Protein AF-A0AAT9S4L7-F1 (afdb_monomer_lite)

pLDDT: mean 83.59, std 16.33, range [38.62, 98.31]

Foldseek 3Di:
DPDPDDDDAFDKDWDKWDWAKWFFQAAQDPQWTKTQAPPDDFDPPDPPDGDPRIDIQGHPPDPDGDPVNVPGQKAKVVGRVVDGHGDMITIMGHTDMDGHHDDDDDDPPPPPPPPPPD

Sequence (118 aa):
MVDAVEFRVGDVLSVACPYTATRVERGLTWDHLAVRWPWWEIDTGSESAHWNGIVALGVGSGGHVSPDVERELFRTDPPPEQLKEGDVCRVGVPPTVVHVTAVDHHDPPRALELDRLR

Structure (mmCIF, N/CA/C/O backbone):
data_AF-A0AAT9S4L7-F1
#
_entry.id   AF-A0AAT9S4L7-F1
#
loop_
_atom_site.group_PDB
_atom_site.id
_atom_site.type_symbol
_atom_site.label_atom_id
_atom_site.label_alt_id
_atom_site.label_comp_id
_atom_site.label_asym_id
_atom_site.label_entity_id
_atom_site.label_seq_id
_atom_site.pdbx_PDB_ins_code
_atom_site.Cartn_x
_atom_site.Cartn_y
_atom_site.Cartn_z
_atom_site.occupancy
_atom_site.B_iso_or_equiv
_atom_site.auth_seq_id
_atom_site.auth_comp_id
_atom_site.auth_asym_id
_atom_site.auth_atom_id
_atom_site.pdbx_PDB_model_num
ATOM 1 N N . MET A 1 1 ? 13.779 -24.818 -3.767 1.00 38.62 1 MET A N 1
ATOM 2 C CA . MET A 1 1 ? 14.843 -23.930 -4.264 1.00 38.62 1 MET A CA 1
ATOM 3 C C . MET A 1 1 ? 14.142 -23.016 -5.244 1.00 38.62 1 MET A C 1
ATOM 5 O O . MET A 1 1 ? 13.706 -23.503 -6.275 1.00 38.62 1 MET A O 1
ATOM 9 N N . VAL A 1 2 ? 13.821 -21.789 -4.837 1.00 47.12 2 VAL A N 1
ATOM 10 C CA . VAL A 1 2 ? 13.364 -20.792 -5.809 1.00 47.12 2 VAL A CA 1
ATOM 11 C C . VAL A 1 2 ? 14.629 -20.342 -6.520 1.00 47.12 2 VAL A C 1
ATOM 13 O O . VAL A 1 2 ? 15.561 -19.897 -5.852 1.00 47.12 2 VAL A O 1
ATOM 16 N N . ASP A 1 3 ? 14.720 -20.575 -7.827 1.00 51.69 3 ASP A N 1
ATOM 17 C CA . ASP A 1 3 ? 15.757 -19.931 -8.626 1.00 51.69 3 ASP A CA 1
ATOM 18 C C . ASP A 1 3 ? 15.677 -18.429 -8.354 1.00 51.69 3 ASP A C 1
ATOM 20 O O . ASP A 1 3 ? 14.580 -17.860 -8.293 1.00 51.69 3 ASP A O 1
ATOM 24 N N . ALA A 1 4 ? 16.827 -17.800 -8.112 1.00 66.94 4 ALA A N 1
ATOM 25 C CA . ALA A 1 4 ? 16.875 -16.357 -7.970 1.00 66.94 4 ALA A CA 1
ATOM 26 C C . ALA A 1 4 ? 16.422 -15.764 -9.308 1.00 66.94 4 ALA A C 1
ATOM 28 O O . ALA A 1 4 ? 17.114 -15.881 -10.317 1.00 66.94 4 ALA A O 1
ATOM 29 N N . VAL A 1 5 ? 15.217 -15.199 -9.329 1.00 73.06 5 VAL A N 1
ATOM 30 C CA . VAL A 1 5 ? 14.711 -14.486 -10.496 1.00 73.06 5 VAL A CA 1
ATOM 31 C C . VAL A 1 5 ? 15.581 -13.244 -10.659 1.00 73.06 5 VAL A C 1
ATOM 33 O O . VAL A 1 5 ? 15.527 -12.335 -9.834 1.00 73.06 5 VAL A O 1
ATOM 36 N N . GLU A 1 6 ? 16.415 -13.227 -11.696 1.00 88.56 6 GLU A N 1
ATOM 37 C CA . GLU A 1 6 ? 17.147 -12.029 -12.099 1.00 88.56 6 GLU A CA 1
ATOM 38 C C . GLU A 1 6 ? 16.208 -11.100 -12.871 1.00 88.56 6 GLU A C 1
ATOM 40 O O . GLU A 1 6 ? 15.644 -11.489 -13.895 1.00 88.56 6 GLU A O 1
ATOM 45 N N . PHE A 1 7 ? 16.061 -9.866 -12.392 1.00 90.75 7 PHE A N 1
ATOM 46 C CA . PHE A 1 7 ? 15.306 -8.819 -13.078 1.00 90.75 7 PHE A CA 1
ATOM 47 C C . PHE A 1 7 ? 16.211 -8.028 -14.021 1.00 90.75 7 PHE A C 1
ATOM 49 O O . PHE A 1 7 ? 17.392 -7.809 -13.739 1.00 90.75 7 PHE A O 1
ATOM 56 N N . ARG A 1 8 ? 15.654 -7.551 -15.134 1.00 94.38 8 ARG A N 1
ATOM 57 C CA . ARG A 1 8 ? 16.349 -6.725 -16.125 1.00 94.38 8 ARG A CA 1
ATOM 58 C C . ARG A 1 8 ? 15.552 -5.467 -16.433 1.00 94.38 8 ARG A C 1
ATOM 60 O O . ARG A 1 8 ? 14.325 -5.458 -16.405 1.00 94.38 8 ARG A O 1
ATOM 67 N N . VAL A 1 9 ? 16.260 -4.388 -16.768 1.00 96.44 9 VAL A N 1
ATOM 68 C CA . VAL A 1 9 ? 15.624 -3.149 -17.238 1.00 96.44 9 VAL A CA 1
ATOM 69 C C . VAL A 1 9 ? 14.792 -3.445 -18.486 1.00 96.44 9 VAL A C 1
ATOM 71 O O . VAL A 1 9 ? 15.282 -4.062 -19.431 1.00 96.44 9 VAL A O 1
ATOM 74 N N . GLY A 1 10 ? 13.543 -2.983 -18.482 1.00 95.38 10 GLY A N 1
ATOM 75 C CA . GLY A 1 10 ? 12.559 -3.248 -19.529 1.00 95.38 10 GLY A CA 1
ATOM 76 C C . GLY A 1 10 ? 11.636 -4.437 -19.252 1.00 95.38 10 GLY A C 1
ATOM 77 O O . GLY A 1 10 ? 10.644 -4.581 -19.966 1.00 95.38 10 GLY A O 1
ATOM 78 N N . ASP A 1 11 ? 11.902 -5.246 -18.219 1.00 96.31 11 ASP A N 1
ATOM 79 C CA . ASP A 1 11 ? 10.986 -6.315 -17.818 1.00 96.31 11 ASP A CA 1
ATOM 80 C C . ASP A 1 11 ? 9.628 -5.746 -17.393 1.00 96.31 11 ASP A C 1
ATOM 82 O O . ASP A 1 11 ? 9.534 -4.691 -16.756 1.00 96.31 11 ASP A O 1
ATOM 86 N N . VAL A 1 12 ? 8.570 -6.489 -17.721 1.00 96.06 12 VAL A N 1
ATOM 87 C CA . VAL A 1 12 ? 7.194 -6.201 -17.311 1.00 96.06 12 VAL A CA 1
ATOM 88 C C . VAL A 1 12 ? 6.797 -7.200 -16.236 1.00 96.06 12 VAL A C 1
ATOM 90 O O . VAL A 1 12 ? 6.799 -8.408 -16.474 1.00 96.06 12 VAL A O 1
ATOM 93 N N . LEU A 1 13 ? 6.436 -6.699 -15.057 1.00 94.19 13 LEU A N 1
ATOM 94 C CA . LEU A 1 13 ? 6.082 -7.519 -13.901 1.00 94.19 13 LEU A CA 1
ATOM 95 C C . LEU A 1 13 ? 4.625 -7.292 -13.503 1.00 94.19 13 LEU A C 1
ATOM 97 O O . LEU A 1 13 ? 4.078 -6.202 -13.675 1.00 94.19 13 LEU A O 1
ATOM 101 N N . SER A 1 14 ? 4.014 -8.319 -12.915 1.00 94.19 14 SER A N 1
ATOM 102 C CA . SER A 1 14 ? 2.765 -8.181 -12.169 1.00 94.19 14 SER A CA 1
ATOM 103 C C . SER A 1 14 ? 3.074 -8.251 -10.680 1.00 94.19 14 SER A C 1
ATOM 105 O O . SER A 1 14 ? 3.643 -9.236 -10.210 1.00 94.19 14 SER A O 1
ATOM 107 N N . VAL A 1 15 ? 2.712 -7.201 -9.947 1.00 94.00 15 VAL A N 1
ATOM 108 C CA . VAL A 1 15 ? 2.888 -7.110 -8.496 1.00 94.00 15 VAL A CA 1
ATOM 109 C C . VAL A 1 15 ? 1.531 -7.031 -7.810 1.00 94.00 15 VAL A C 1
ATOM 111 O O . VAL A 1 15 ? 0.595 -6.411 -8.316 1.00 94.00 15 VAL A O 1
ATOM 114 N N . ALA A 1 16 ? 1.421 -7.682 -6.658 1.00 94.88 16 ALA A N 1
ATOM 115 C CA . ALA A 1 16 ? 0.243 -7.629 -5.808 1.00 94.88 16 ALA A CA 1
ATOM 116 C C . ALA A 1 16 ? 0.632 -7.926 -4.357 1.00 94.88 16 ALA A C 1
ATOM 118 O O . ALA A 1 16 ? 1.570 -8.677 -4.090 1.00 94.88 16 ALA A O 1
ATOM 119 N N . CYS A 1 17 ? -0.130 -7.372 -3.423 1.00 95.19 17 CYS A N 1
ATOM 120 C CA . CYS A 1 17 ? -0.029 -7.651 -2.000 1.00 95.19 17 CYS A CA 1
ATOM 121 C C . CYS A 1 17 ? -1.448 -7.739 -1.420 1.00 95.19 17 CYS A C 1
ATOM 123 O O . CYS A 1 17 ? -2.241 -6.819 -1.647 1.00 95.19 17 CYS A O 1
ATOM 125 N N . PRO A 1 18 ? -1.796 -8.818 -0.694 1.00 95.88 18 PRO A N 1
ATOM 126 C CA . PRO A 1 18 ? -3.110 -8.952 -0.084 1.00 95.88 18 PRO A CA 1
ATOM 127 C C . PRO A 1 18 ? -3.464 -7.772 0.822 1.00 95.88 18 PRO A C 1
ATOM 129 O O . PRO A 1 18 ? -2.647 -7.296 1.613 1.00 95.88 18 PRO A O 1
ATOM 132 N N . TYR A 1 19 ? -4.724 -7.352 0.745 1.00 96.69 19 TYR A N 1
ATOM 133 C CA . TYR A 1 19 ? -5.271 -6.317 1.612 1.00 96.69 19 TYR A CA 1
ATOM 134 C C . TYR A 1 19 ? -5.260 -6.776 3.071 1.00 96.69 19 TYR A C 1
ATOM 136 O O . TYR A 1 19 ? -6.009 -7.672 3.464 1.00 96.69 19 TYR A O 1
ATOM 144 N N . THR A 1 20 ? -4.412 -6.136 3.866 1.00 97.94 20 THR A N 1
ATOM 145 C CA . THR A 1 20 ? -4.168 -6.462 5.270 1.00 97.94 20 THR A CA 1
ATOM 146 C C . THR A 1 20 ? -4.788 -5.391 6.156 1.00 97.94 20 THR A C 1
ATOM 148 O O . THR A 1 20 ? -4.637 -4.198 5.894 1.00 97.94 20 THR A O 1
ATOM 151 N N . ALA A 1 21 ? -5.533 -5.814 7.179 1.00 97.94 21 ALA A N 1
ATOM 152 C CA . ALA A 1 21 ? -6.237 -4.904 8.075 1.00 97.94 21 ALA A CA 1
ATOM 153 C C . ALA A 1 21 ? -5.261 -4.042 8.887 1.00 97.94 21 ALA A C 1
ATOM 155 O O . ALA A 1 21 ? -4.248 -4.535 9.381 1.00 97.94 21 ALA A O 1
ATOM 156 N N . THR A 1 22 ? -5.592 -2.765 9.046 1.00 97.88 22 THR A N 1
ATOM 157 C CA . THR A 1 22 ? -4.842 -1.813 9.862 1.00 97.88 22 THR A CA 1
ATOM 158 C C . THR A 1 22 ? -5.739 -0.669 10.351 1.00 97.88 22 THR A C 1
ATOM 160 O O . THR A 1 22 ? -6.943 -0.653 10.092 1.00 97.88 22 THR A O 1
ATOM 163 N N . ARG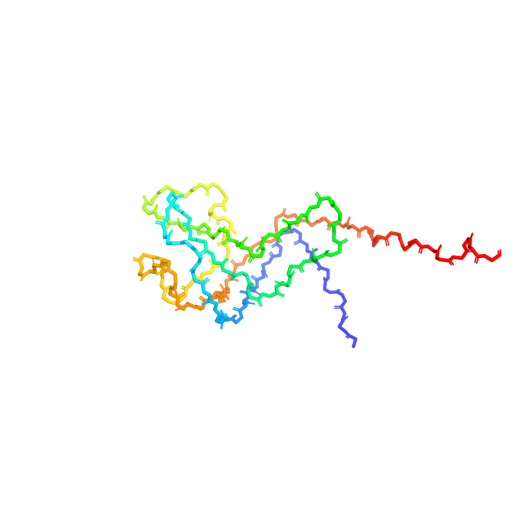 A 1 23 ? -5.160 0.281 11.088 1.00 98.00 23 ARG A N 1
ATOM 164 C CA . ARG A 1 23 ? -5.823 1.479 11.600 1.00 98.00 23 ARG A CA 1
ATOM 165 C C . ARG A 1 23 ? -5.276 2.740 10.936 1.00 98.00 23 ARG A C 1
ATOM 167 O O . ARG A 1 23 ? -4.073 2.864 10.703 1.00 98.00 23 ARG A O 1
ATOM 174 N N . VAL A 1 24 ? -6.172 3.685 10.679 1.00 97.94 24 VAL A N 1
ATOM 175 C CA . VAL A 1 24 ? -5.833 5.045 10.264 1.00 97.94 24 VAL A CA 1
ATOM 176 C C . VAL A 1 24 ? -5.355 5.830 11.484 1.00 97.94 24 VAL A C 1
ATOM 178 O O . VAL A 1 24 ? -6.104 6.031 12.437 1.00 97.94 24 VAL A O 1
ATOM 181 N N . GLU A 1 25 ? -4.110 6.289 11.443 1.00 97.50 25 GLU A N 1
ATOM 182 C CA . GLU A 1 25 ? -3.493 7.116 12.490 1.00 97.50 25 GLU A CA 1
ATOM 183 C C . GLU A 1 25 ? -3.723 8.610 12.235 1.00 97.50 25 GLU A C 1
ATOM 185 O O . GLU A 1 25 ? -3.717 9.415 13.159 1.00 97.50 25 GLU A O 1
ATOM 190 N N . ARG A 1 26 ? -3.937 8.999 10.972 1.00 96.50 26 ARG A N 1
ATOM 191 C CA . ARG A 1 26 ? -4.374 10.346 10.594 1.00 96.50 26 ARG A CA 1
ATOM 192 C C . ARG A 1 26 ? -5.157 10.281 9.293 1.00 96.50 26 ARG A C 1
ATOM 194 O O . ARG A 1 26 ? -4.686 9.688 8.323 1.00 96.50 26 ARG A O 1
ATOM 201 N N . GLY A 1 27 ? -6.328 10.915 9.277 1.00 92.88 27 GLY A N 1
ATOM 202 C CA . GLY A 1 27 ? -7.143 11.054 8.069 1.00 92.88 27 GLY A CA 1
ATOM 203 C C . GLY A 1 27 ? -6.438 11.845 6.961 1.00 92.88 27 GLY A C 1
ATOM 204 O O . GLY A 1 27 ? -5.401 12.476 7.189 1.00 92.88 27 GLY A O 1
ATOM 205 N N . LEU A 1 28 ? -7.024 11.822 5.763 1.00 91.38 28 LEU A N 1
ATOM 206 C CA . LEU A 1 28 ? -6.456 12.449 4.571 1.00 91.38 28 LEU A CA 1
ATOM 207 C C . LEU A 1 28 ? -6.135 13.935 4.805 1.00 91.38 28 LEU A C 1
ATOM 209 O O . LEU A 1 28 ? -7.023 14.742 5.076 1.00 91.38 28 LEU A O 1
ATOM 213 N N . THR A 1 29 ? -4.857 14.291 4.706 1.00 88.44 29 THR A N 1
ATOM 214 C CA . THR A 1 29 ? -4.340 15.651 4.885 1.00 88.44 29 THR A CA 1
ATOM 215 C C . THR A 1 29 ? -3.177 15.862 3.922 1.00 88.44 29 THR A C 1
ATOM 217 O O . THR A 1 29 ? -2.245 15.066 3.914 1.00 88.44 29 THR A O 1
ATOM 220 N N . TRP A 1 30 ? -3.215 16.938 3.128 1.00 85.19 30 TRP A N 1
ATOM 221 C CA . TRP A 1 30 ? -2.148 17.300 2.177 1.00 85.19 30 TRP A CA 1
ATOM 222 C C . TRP A 1 30 ? -1.809 16.148 1.218 1.00 85.19 30 TRP A C 1
ATOM 224 O O . TRP A 1 30 ? -0.644 15.809 1.039 1.00 85.19 30 TRP A O 1
ATOM 234 N N . ASP A 1 31 ? -2.842 15.499 0.674 1.00 86.12 31 ASP A N 1
ATOM 235 C CA . ASP A 1 31 ? -2.739 14.334 -0.218 1.00 86.12 31 ASP A CA 1
ATOM 236 C C . ASP A 1 31 ? -2.064 13.102 0.399 1.00 86.12 31 ASP A C 1
ATOM 238 O O . ASP A 1 31 ? -1.624 12.207 -0.315 1.00 86.12 31 ASP A O 1
ATOM 242 N N . HIS A 1 32 ? -2.011 13.022 1.731 1.00 89.50 32 HIS A N 1
ATOM 243 C CA . HIS A 1 32 ? -1.484 11.864 2.442 1.00 89.50 32 HIS A CA 1
ATOM 244 C C . HIS A 1 32 ? -2.480 11.326 3.465 1.00 89.50 32 HIS A C 1
ATOM 246 O O . HIS A 1 32 ? -3.103 12.077 4.217 1.00 89.50 32 HIS A O 1
ATOM 252 N N . LEU A 1 33 ? -2.592 10.003 3.525 1.00 93.62 33 LEU A N 1
ATOM 253 C CA . LEU A 1 33 ? -3.310 9.276 4.568 1.00 93.62 33 LEU A CA 1
ATOM 254 C C . LEU A 1 33 ? -2.286 8.541 5.435 1.00 93.62 33 LEU A C 1
ATOM 256 O O . LEU A 1 33 ? -1.486 7.772 4.908 1.00 93.62 33 LEU A O 1
ATOM 260 N N . ALA A 1 34 ? -2.306 8.739 6.754 1.00 95.62 34 ALA A N 1
ATOM 261 C CA . ALA A 1 34 ? -1.368 8.052 7.639 1.00 95.62 34 ALA A CA 1
ATOM 262 C C . ALA A 1 34 ? -2.009 6.809 8.258 1.00 95.62 34 ALA A C 1
ATOM 264 O O . ALA A 1 34 ? -3.072 6.885 8.877 1.00 95.62 34 ALA A O 1
ATOM 265 N N . VAL A 1 35 ? -1.336 5.670 8.134 1.00 96.94 35 VAL A N 1
ATOM 266 C CA . VAL A 1 35 ? -1.802 4.380 8.652 1.00 96.94 35 VAL A CA 1
ATOM 267 C C . VAL A 1 35 ? -0.740 3.738 9.528 1.00 96.94 35 VAL A C 1
ATOM 269 O O . VAL A 1 35 ? 0.463 3.905 9.309 1.00 96.94 35 VAL A O 1
ATOM 272 N N . ARG A 1 36 ? -1.185 2.941 10.497 1.00 96.75 36 ARG A N 1
ATOM 273 C CA . ARG A 1 36 ? -0.309 1.992 11.175 1.00 96.75 36 ARG A CA 1
ATOM 274 C C . ARG A 1 36 ? 0.187 0.986 10.136 1.00 96.75 36 ARG A C 1
ATOM 276 O O . ARG A 1 36 ? -0.610 0.448 9.368 1.00 96.75 36 ARG A O 1
ATOM 283 N N . TRP A 1 37 ? 1.488 0.729 10.071 1.00 95.94 37 TRP A N 1
ATOM 284 C CA . TRP A 1 37 ? 2.001 -0.222 9.091 1.00 95.94 37 TRP A CA 1
ATOM 285 C C . TRP A 1 37 ? 1.765 -1.661 9.559 1.00 95.94 37 TRP A C 1
ATOM 287 O O . TRP A 1 37 ? 2.171 -1.995 10.673 1.00 95.94 37 TRP A O 1
ATOM 297 N N . PRO A 1 38 ? 1.115 -2.524 8.757 1.00 94.56 38 PRO A N 1
ATOM 298 C CA . PRO A 1 38 ? 0.701 -3.836 9.245 1.00 94.56 38 PRO A CA 1
ATOM 299 C C . PRO A 1 38 ? 1.789 -4.915 9.145 1.00 94.56 38 PRO A C 1
ATOM 301 O O . PRO A 1 38 ? 1.624 -5.979 9.734 1.00 94.56 38 PRO A O 1
ATOM 304 N N . TRP A 1 39 ? 2.883 -4.674 8.411 1.00 93.25 39 TRP A N 1
ATOM 305 C CA . TRP A 1 39 ? 3.895 -5.707 8.140 1.00 93.25 39 TRP A CA 1
ATOM 306 C C . TRP A 1 39 ? 5.181 -5.587 8.953 1.00 93.25 39 TRP A C 1
ATOM 308 O O . TRP A 1 39 ? 5.892 -6.580 9.080 1.00 93.25 39 TRP A O 1
ATOM 318 N N . TRP A 1 40 ? 5.509 -4.405 9.477 1.00 87.50 40 TRP A N 1
ATOM 319 C CA . TRP A 1 40 ? 6.736 -4.208 10.250 1.00 87.50 40 TRP A CA 1
ATOM 320 C C . TRP A 1 40 ? 6.413 -3.812 11.681 1.00 87.50 40 TRP A C 1
ATOM 322 O O . TRP A 1 40 ? 5.583 -2.937 11.934 1.00 87.50 40 TRP A O 1
ATOM 332 N N . GLU A 1 41 ? 7.115 -4.445 12.611 1.00 86.19 41 GLU A N 1
ATOM 333 C CA . GLU A 1 41 ? 7.121 -4.036 14.006 1.00 86.19 41 GLU A CA 1
ATOM 334 C C . GLU A 1 41 ? 8.106 -2.884 14.210 1.00 86.19 41 GLU A C 1
ATOM 336 O O . GLU A 1 41 ? 9.050 -2.695 13.441 1.00 86.19 41 GLU A O 1
ATOM 341 N N . ILE A 1 42 ? 7.865 -2.087 15.250 1.00 85.00 42 ILE A N 1
ATOM 342 C CA . ILE A 1 42 ? 8.814 -1.050 15.647 1.00 85.00 42 ILE A CA 1
ATOM 343 C C . ILE A 1 42 ? 10.057 -1.755 16.184 1.00 85.00 42 ILE A C 1
ATOM 345 O O . ILE A 1 42 ? 9.965 -2.493 17.165 1.00 85.00 42 ILE A O 1
ATOM 349 N N . ASP A 1 43 ? 11.211 -1.486 15.579 1.00 80.06 43 ASP A N 1
ATOM 350 C CA . ASP A 1 43 ? 12.486 -1.927 16.128 1.00 80.06 43 ASP A CA 1
ATOM 351 C C . ASP A 1 43 ? 12.828 -1.082 17.362 1.00 80.06 43 ASP A C 1
ATOM 353 O O . ASP A 1 43 ? 13.269 0.064 17.278 1.00 80.06 43 ASP A O 1
ATOM 357 N N . THR A 1 44 ? 12.583 -1.644 18.543 1.00 78.06 44 THR A N 1
ATOM 358 C CA . THR A 1 44 ? 12.913 -0.996 19.816 1.00 78.06 44 THR A CA 1
ATOM 359 C C . THR A 1 44 ? 14.406 -1.053 20.148 1.00 78.06 44 THR A C 1
ATOM 361 O O . THR A 1 44 ? 14.822 -0.427 21.119 1.00 78.06 44 THR A O 1
ATOM 364 N N . GLY A 1 45 ? 15.205 -1.817 19.394 1.00 77.44 45 GL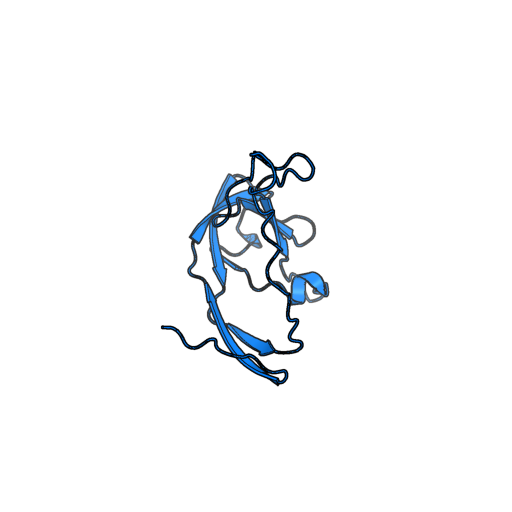Y A N 1
ATOM 365 C CA . GLY A 1 45 ? 16.640 -1.999 19.615 1.00 77.44 45 GLY A CA 1
ATOM 366 C C . GLY A 1 45 ? 17.527 -0.986 18.891 1.00 77.44 45 GLY A C 1
ATOM 367 O O . GLY A 1 45 ? 18.727 -0.934 19.153 1.00 77.44 45 GLY A O 1
ATOM 368 N N . SER A 1 46 ? 16.971 -0.167 17.997 1.00 74.12 46 SER A N 1
ATOM 369 C CA . SER A 1 46 ? 17.735 0.845 17.269 1.00 74.12 46 SER A CA 1
ATOM 370 C C . SER A 1 46 ? 18.061 2.045 18.168 1.00 74.12 46 SER A C 1
ATOM 372 O O . SER A 1 46 ? 17.148 2.728 18.622 1.00 74.12 46 SER A O 1
ATOM 374 N N . GLU A 1 47 ? 19.338 2.363 18.386 1.00 70.31 47 GLU A N 1
ATOM 375 C CA . GLU A 1 47 ? 19.746 3.510 19.225 1.00 70.31 47 GLU A CA 1
ATOM 376 C C . GLU A 1 47 ? 19.668 4.870 18.505 1.00 70.31 47 GLU A C 1
ATOM 378 O O . GLU A 1 47 ? 19.746 5.920 19.140 1.00 70.31 47 GLU A O 1
ATOM 383 N N . SER A 1 48 ? 19.545 4.871 17.175 1.00 71.38 48 SER A N 1
ATOM 384 C CA . SER A 1 48 ? 19.706 6.077 16.350 1.00 71.38 48 SER A CA 1
ATOM 385 C C . SER A 1 48 ? 18.478 6.463 15.524 1.00 71.38 48 SER A C 1
ATOM 387 O O . SER A 1 48 ? 18.336 7.633 15.171 1.00 71.38 48 SER A O 1
ATOM 389 N N . ALA A 1 49 ? 17.584 5.521 15.214 1.00 70.38 49 ALA A N 1
ATOM 390 C CA . ALA A 1 49 ? 16.439 5.763 14.339 1.00 70.38 49 ALA A CA 1
ATOM 391 C C . ALA A 1 49 ? 15.193 5.009 14.817 1.00 70.38 49 ALA A C 1
ATOM 393 O O . ALA A 1 49 ? 14.913 3.899 14.381 1.00 70.38 49 ALA A O 1
ATOM 394 N N . HIS A 1 50 ? 14.408 5.647 15.683 1.00 80.31 50 HIS A N 1
ATOM 395 C CA . HIS A 1 50 ? 13.145 5.092 16.162 1.00 80.31 50 HIS A CA 1
ATOM 396 C C . HI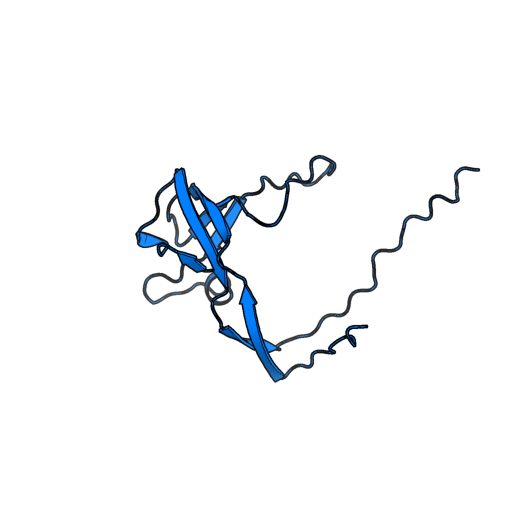S A 1 50 ? 12.019 5.368 15.164 1.00 80.31 50 HIS A C 1
ATOM 398 O O . HIS A 1 50 ? 11.349 6.403 15.224 1.00 80.31 50 HIS A O 1
ATOM 404 N N . TRP A 1 51 ? 11.795 4.445 14.232 1.00 87.19 51 TRP A N 1
ATOM 405 C CA . TRP A 1 51 ? 10.606 4.506 13.389 1.00 87.19 51 TRP A CA 1
ATOM 406 C C . TRP A 1 51 ? 9.347 4.268 14.234 1.00 87.19 51 TRP A C 1
ATOM 408 O O . TRP A 1 51 ? 9.260 3.315 15.001 1.00 87.19 51 TRP A O 1
ATOM 418 N N . ASN A 1 52 ? 8.345 5.136 14.094 1.00 88.31 52 ASN A N 1
ATOM 419 C CA . ASN A 1 52 ? 7.134 5.111 14.921 1.00 88.31 52 ASN A CA 1
ATOM 420 C C . ASN A 1 52 ? 6.080 4.084 14.456 1.00 88.31 52 ASN A C 1
ATOM 422 O O . ASN A 1 52 ? 5.011 3.983 15.061 1.00 88.31 52 ASN A O 1
ATOM 426 N N . GLY A 1 53 ? 6.358 3.317 13.398 1.00 92.44 53 GLY A N 1
ATOM 427 C CA . GLY A 1 53 ? 5.443 2.321 12.838 1.00 92.44 53 GLY A CA 1
ATOM 428 C C . GLY A 1 53 ? 4.287 2.907 12.021 1.00 92.44 53 GLY A C 1
ATOM 429 O O . GLY A 1 53 ? 3.309 2.205 11.763 1.00 92.44 53 GLY A O 1
ATOM 430 N N . ILE A 1 54 ? 4.358 4.190 11.657 1.00 94.75 54 ILE A N 1
ATOM 431 C CA . ILE A 1 54 ? 3.347 4.890 10.858 1.00 94.75 54 ILE A CA 1
ATOM 432 C C . ILE A 1 54 ? 3.919 5.149 9.463 1.00 94.75 54 ILE A C 1
ATOM 434 O O . ILE A 1 54 ? 5.076 5.553 9.323 1.00 94.75 54 ILE A O 1
ATOM 438 N N . VAL A 1 55 ? 3.101 4.927 8.436 1.00 93.81 55 VAL A N 1
ATOM 439 C CA . VAL A 1 55 ? 3.417 5.245 7.037 1.00 93.81 55 VAL A CA 1
ATOM 440 C C . VAL A 1 55 ? 2.394 6.243 6.515 1.00 93.81 55 VAL A C 1
ATOM 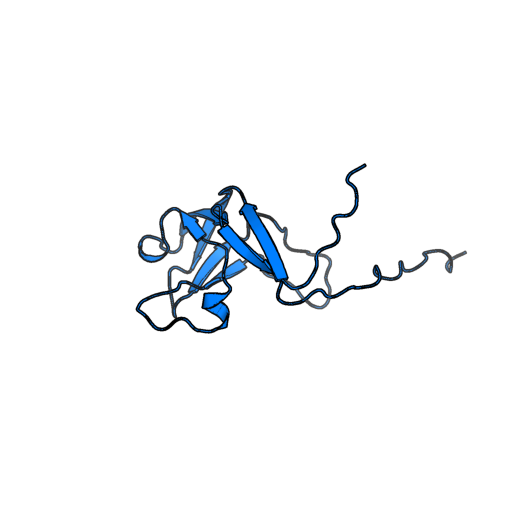442 O O . VAL A 1 55 ? 1.192 6.068 6.718 1.00 93.81 55 VAL A O 1
ATOM 445 N N . ALA A 1 56 ? 2.877 7.294 5.852 1.00 92.50 56 ALA A N 1
ATOM 446 C CA . ALA A 1 56 ? 2.051 8.233 5.106 1.00 92.50 56 ALA A CA 1
ATOM 447 C C . ALA A 1 56 ? 1.933 7.739 3.661 1.00 92.50 56 ALA A C 1
ATOM 449 O O . ALA A 1 56 ? 2.918 7.741 2.929 1.00 92.50 56 ALA A O 1
ATOM 450 N N . LEU A 1 57 ? 0.739 7.300 3.277 1.00 91.69 57 LEU A N 1
ATOM 451 C CA . LEU A 1 57 ? 0.428 6.851 1.927 1.00 91.69 57 LEU A CA 1
ATOM 452 C C . LEU A 1 57 ? 0.027 8.044 1.073 1.00 91.69 57 LEU A C 1
ATOM 454 O O . LEU A 1 57 ? -0.895 8.780 1.439 1.00 91.6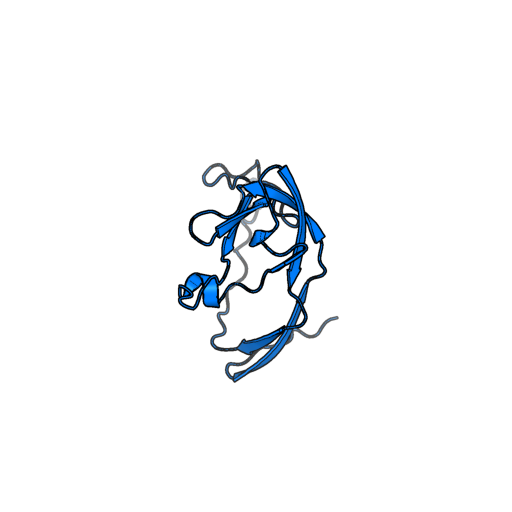9 57 LEU A O 1
ATOM 458 N N . GLY A 1 58 ? 0.697 8.205 -0.063 1.00 87.31 58 GLY A N 1
ATOM 459 C CA . GLY A 1 58 ? 0.335 9.203 -1.060 1.00 87.31 58 GLY A CA 1
ATOM 460 C C . GLY A 1 58 ? -1.014 8.886 -1.705 1.00 87.31 58 GLY A C 1
ATOM 461 O O . GLY A 1 58 ? -1.251 7.773 -2.173 1.00 87.31 58 GLY A O 1
ATOM 462 N N . VAL A 1 59 ? -1.906 9.869 -1.769 1.00 82.44 59 VAL A N 1
ATOM 463 C CA . VAL A 1 59 ? -3.215 9.758 -2.413 1.00 82.44 59 VAL A CA 1
ATOM 464 C C . VAL A 1 59 ? -3.213 10.644 -3.647 1.00 82.44 59 VAL A C 1
ATOM 466 O O . VAL A 1 59 ? -3.149 11.864 -3.547 1.00 82.44 59 VAL A O 1
ATOM 469 N N . GLY A 1 60 ? -3.277 1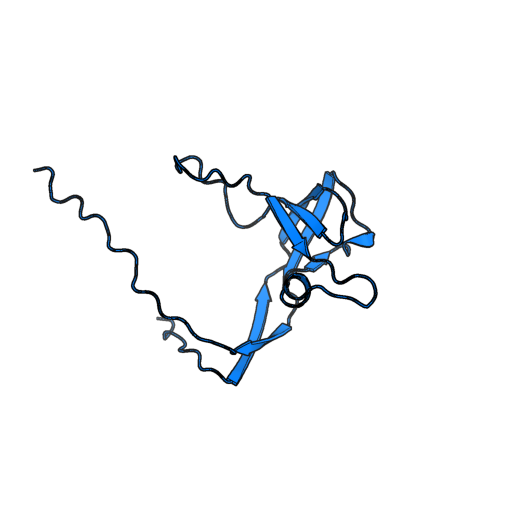0.039 -4.833 1.00 67.38 60 GLY A N 1
ATOM 470 C CA . GLY A 1 60 ? -3.394 10.786 -6.084 1.00 67.38 60 GLY A CA 1
ATOM 471 C C . GLY A 1 60 ? -4.761 11.461 -6.173 1.00 67.38 60 GLY A C 1
ATOM 472 O O . GLY A 1 60 ? -5.705 10.863 -6.683 1.00 67.38 60 GLY A O 1
ATOM 473 N N . SER A 1 61 ? -4.885 12.686 -5.667 1.00 54.12 61 SER A N 1
ATOM 474 C CA . SER A 1 61 ? -6.129 13.453 -5.713 1.00 54.12 61 SER A CA 1
ATOM 475 C C . SER A 1 61 ? -6.071 14.517 -6.812 1.00 54.12 61 SER A C 1
ATOM 477 O O . SER A 1 61 ? -5.125 15.290 -6.908 1.00 54.12 61 SER A O 1
ATOM 479 N N . GLY A 1 62 ? -7.097 14.577 -7.665 1.00 49.12 62 GLY A N 1
ATOM 480 C CA . GLY A 1 62 ? -7.430 15.813 -8.385 1.00 49.12 62 GLY A CA 1
ATOM 481 C C . GLY A 1 62 ? -6.473 16.305 -9.482 1.00 49.12 62 GLY A C 1
ATOM 482 O O . GLY A 1 62 ? -6.353 17.511 -9.673 1.00 49.12 62 GLY A O 1
ATOM 483 N N . GLY A 1 63 ? -5.839 15.417 -10.253 1.00 48.25 63 GLY A N 1
ATOM 484 C CA . GLY A 1 63 ? -5.219 15.775 -11.543 1.00 48.25 63 GLY A CA 1
ATOM 485 C C . GLY A 1 63 ? -3.807 16.371 -11.487 1.00 48.25 63 GLY A C 1
ATOM 486 O O . GLY A 1 63 ? -3.199 16.551 -12.541 1.00 48.25 63 GLY A O 1
ATOM 487 N N . HIS A 1 64 ? -3.255 16.611 -10.295 1.00 50.59 64 HIS A N 1
ATOM 488 C CA . HIS A 1 64 ? -1.827 16.853 -10.106 1.00 50.59 64 HIS A CA 1
ATOM 489 C C . HIS A 1 64 ? -1.296 15.892 -9.048 1.00 50.59 64 HIS A C 1
ATOM 491 O O . HIS A 1 64 ? -1.589 16.023 -7.866 1.00 50.59 64 HIS A O 1
ATOM 497 N N . VAL A 1 65 ? -0.543 14.896 -9.499 1.00 59.66 65 VAL A N 1
ATOM 498 C CA . VAL A 1 65 ? 0.074 13.895 -8.638 1.00 59.66 65 VAL A CA 1
ATOM 499 C C . VAL A 1 65 ? 1.539 14.291 -8.505 1.00 59.66 65 VAL A C 1
ATOM 501 O O . VAL A 1 65 ? 2.219 14.474 -9.514 1.00 59.66 65 VAL A O 1
ATOM 504 N N . SER A 1 66 ? 2.027 14.501 -7.282 1.00 62.53 66 SER A N 1
ATOM 505 C CA . SER A 1 66 ? 3.461 14.728 -7.103 1.00 62.53 66 SER A CA 1
ATOM 506 C C . SER A 1 66 ? 4.233 13.468 -7.539 1.00 62.53 66 SER A C 1
ATOM 508 O O . SER A 1 66 ? 3.698 12.361 -7.428 1.00 62.53 66 SER A O 1
ATOM 510 N N . PRO A 1 67 ? 5.490 13.582 -8.006 1.00 62.78 67 PRO A N 1
ATOM 511 C CA . PRO A 1 67 ? 6.257 12.427 -8.486 1.00 62.78 67 PRO A CA 1
ATOM 512 C C . PRO A 1 67 ? 6.414 11.300 -7.455 1.00 62.78 67 PRO A C 1
ATOM 514 O O . PRO A 1 67 ? 6.654 10.150 -7.832 1.00 62.78 67 PRO A O 1
ATOM 517 N N . ASP A 1 68 ? 6.316 11.631 -6.165 1.00 61.69 68 ASP A N 1
ATOM 518 C CA . ASP A 1 68 ? 6.362 10.675 -5.057 1.00 61.69 68 ASP A CA 1
ATOM 519 C C . ASP A 1 68 ? 5.038 9.907 -4.924 1.00 61.69 68 ASP A C 1
ATOM 521 O O . ASP A 1 68 ? 5.044 8.692 -4.740 1.00 61.69 68 ASP A O 1
ATOM 525 N N . VAL A 1 69 ? 3.899 10.581 -5.120 1.00 63.62 69 VAL A N 1
ATOM 526 C CA . VAL A 1 69 ? 2.562 9.963 -5.103 1.00 63.62 69 VAL A CA 1
ATOM 527 C C . VAL A 1 69 ? 2.310 9.136 -6.373 1.00 63.62 69 VAL A C 1
ATOM 529 O O . VAL A 1 69 ? 1.624 8.118 -6.312 1.00 63.62 69 VAL A O 1
ATOM 532 N N . GLU A 1 70 ? 2.904 9.498 -7.518 1.00 62.22 70 GLU A N 1
ATOM 533 C CA . GLU A 1 70 ? 2.802 8.709 -8.761 1.00 62.22 70 GLU A CA 1
ATOM 534 C C . GLU A 1 70 ? 3.396 7.301 -8.615 1.00 62.22 70 GLU A C 1
ATOM 536 O O . GLU A 1 70 ? 2.963 6.367 -9.291 1.00 62.22 70 GLU A O 1
ATOM 541 N N . ARG A 1 71 ? 4.383 7.143 -7.727 1.00 71.88 71 ARG A N 1
ATOM 542 C CA . ARG A 1 71 ? 5.071 5.869 -7.474 1.00 71.88 71 ARG A CA 1
ATOM 543 C C . ARG A 1 71 ? 4.417 5.033 -6.377 1.00 71.88 71 ARG A C 1
ATOM 545 O O . ARG A 1 71 ? 4.832 3.894 -6.170 1.00 71.88 71 ARG A O 1
ATOM 552 N N . GLU A 1 72 ? 3.412 5.565 -5.687 1.00 85.81 72 GLU A N 1
ATOM 553 C CA . GLU A 1 72 ? 2.730 4.858 -4.609 1.00 85.81 72 GLU A CA 1
ATOM 554 C C . GLU A 1 72 ? 1.920 3.681 -5.176 1.00 85.81 72 GLU A C 1
ATOM 556 O O . GLU A 1 72 ? 0.969 3.869 -5.944 1.00 85.81 72 GLU A O 1
ATOM 561 N N . LEU A 1 73 ? 2.280 2.456 -4.786 1.00 89.88 73 LEU A N 1
ATOM 562 C CA . LEU A 1 73 ? 1.592 1.222 -5.185 1.00 89.88 73 LEU A CA 1
ATOM 563 C C . LEU A 1 73 ? 0.504 0.825 -4.190 1.00 89.88 73 LEU A C 1
ATOM 565 O O . LEU A 1 73 ? -0.451 0.135 -4.557 1.00 89.88 73 LEU A O 1
ATOM 569 N N . PHE A 1 74 ? 0.643 1.238 -2.932 1.00 93.06 74 PHE A N 1
ATOM 570 C CA . PHE A 1 74 ? -0.286 0.850 -1.890 1.00 93.06 74 PHE A CA 1
ATOM 571 C C . PHE A 1 74 ? -1.610 1.595 -2.034 1.00 93.06 74 PHE A C 1
ATOM 573 O O . PHE A 1 74 ? -1.682 2.784 -2.350 1.00 93.06 74 PHE A O 1
ATOM 580 N N . ARG A 1 75 ? -2.698 0.867 -1.811 1.00 93.62 75 ARG A N 1
ATOM 581 C CA . ARG A 1 75 ? -4.068 1.373 -1.849 1.00 93.62 75 ARG A CA 1
ATOM 582 C C . ARG A 1 75 ? -4.782 0.981 -0.573 1.00 93.62 75 ARG A C 1
ATOM 584 O O . ARG A 1 75 ? -4.484 -0.061 0.016 1.00 93.62 75 ARG A O 1
ATOM 591 N N . THR A 1 76 ? -5.750 1.799 -0.181 1.00 95.62 76 THR A N 1
ATOM 592 C CA . THR A 1 76 ? -6.629 1.497 0.945 1.00 95.62 76 THR A CA 1
ATOM 593 C C . THR A 1 76 ? -7.987 0.996 0.477 1.00 95.62 76 THR A C 1
ATOM 595 O O . THR A 1 76 ? -8.449 1.326 -0.614 1.00 95.62 76 THR A O 1
ATOM 598 N N . ASP A 1 77 ? -8.619 0.189 1.320 1.00 95.81 77 ASP A N 1
ATOM 599 C CA . ASP A 1 77 ? -10.027 -0.179 1.226 1.00 95.81 77 ASP A CA 1
ATOM 600 C C . ASP A 1 77 ? -10.672 -0.033 2.617 1.00 95.81 77 ASP A C 1
ATOM 602 O O . ASP A 1 77 ? -10.259 -0.752 3.539 1.00 95.81 77 ASP A O 1
ATOM 606 N N . PRO A 1 78 ? -11.647 0.876 2.820 1.00 96.06 78 PRO A N 1
ATOM 607 C CA . PRO A 1 78 ? -12.210 1.844 1.858 1.00 96.06 78 PRO A CA 1
ATOM 608 C C . PRO A 1 78 ? -11.194 2.848 1.267 1.00 96.06 78 PRO A C 1
ATOM 610 O O . PRO A 1 78 ? -10.085 2.981 1.800 1.00 96.06 78 PRO A O 1
ATOM 613 N N . PRO A 1 79 ? -11.527 3.559 0.170 1.00 93.62 79 PRO A N 1
ATOM 614 C CA . PRO A 1 79 ? -10.618 4.534 -0.429 1.00 93.62 79 PRO A CA 1
ATOM 615 C C . PRO A 1 79 ? -10.371 5.738 0.507 1.00 93.62 79 PRO A C 1
ATOM 617 O O . PRO A 1 79 ? -11.204 6.018 1.376 1.00 93.62 79 PRO A O 1
ATOM 620 N N . PRO A 1 80 ? -9.237 6.452 0.361 1.00 92.19 80 PRO A N 1
ATOM 621 C CA . PRO A 1 80 ? -8.758 7.410 1.362 1.00 92.19 80 PRO A CA 1
ATOM 622 C C . PRO A 1 80 ? -9.731 8.539 1.709 1.00 92.19 80 PRO A C 1
ATOM 624 O O . PRO A 1 80 ? -9.804 8.953 2.862 1.00 92.19 80 PRO A O 1
ATOM 627 N N . GLU A 1 81 ? -10.512 9.015 0.743 1.00 91.38 81 GLU A N 1
ATOM 628 C CA . GLU A 1 81 ? -11.513 10.069 0.922 1.00 91.38 81 GLU A CA 1
ATOM 629 C C . GLU A 1 81 ? -12.681 9.671 1.844 1.00 91.38 81 GLU A C 1
ATOM 631 O O . GLU A 1 81 ? -13.425 10.533 2.312 1.00 91.38 81 GLU A O 1
ATOM 636 N N . GLN A 1 82 ? -12.839 8.376 2.128 1.00 94.81 82 GLN A N 1
ATOM 637 C CA . GLN A 1 82 ? -13.855 7.844 3.039 1.00 94.81 82 GLN A CA 1
ATOM 638 C C . GLN A 1 82 ? -13.307 7.560 4.442 1.00 94.81 82 GLN A C 1
ATOM 640 O O . GLN A 1 82 ? -14.080 7.208 5.331 1.00 94.81 82 GLN A O 1
ATOM 645 N N . LEU A 1 83 ? -11.996 7.701 4.640 1.00 96.19 83 LEU A N 1
ATOM 646 C CA . LEU A 1 83 ? -11.305 7.309 5.860 1.00 96.19 83 LEU A CA 1
ATOM 647 C C . LEU A 1 83 ? -11.024 8.500 6.777 1.00 96.19 83 LEU A C 1
ATOM 649 O O . LEU A 1 83 ? -10.615 9.581 6.347 1.00 96.19 83 LEU A O 1
ATOM 653 N N . LYS A 1 84 ? -11.195 8.273 8.078 1.00 97.19 84 LYS A N 1
ATOM 654 C CA . LYS A 1 84 ? -10.901 9.216 9.157 1.00 97.19 84 LYS A CA 1
ATOM 655 C C . LYS A 1 84 ? -9.950 8.591 10.166 1.00 97.19 84 LYS A C 1
ATOM 657 O O . LYS A 1 84 ? -9.769 7.379 10.223 1.00 97.19 84 LYS A O 1
ATOM 662 N N . GLU A 1 85 ? -9.332 9.445 10.972 1.00 97.94 85 GLU A N 1
ATOM 663 C CA . GLU A 1 85 ? -8.499 9.008 12.091 1.00 97.94 85 GLU A CA 1
ATOM 664 C C . GLU A 1 85 ? -9.266 8.049 13.015 1.00 97.94 85 GLU A C 1
ATOM 666 O O . GLU A 1 85 ? -10.413 8.304 13.381 1.00 97.94 85 GLU A O 1
ATOM 671 N N . GLY A 1 86 ? -8.621 6.938 13.371 1.00 97.88 86 GLY A N 1
ATOM 672 C CA . GLY A 1 86 ? -9.182 5.872 14.197 1.00 97.88 86 GLY A CA 1
ATOM 673 C C . GLY A 1 86 ? -9.902 4.762 13.426 1.00 97.88 86 GLY A C 1
ATOM 674 O O . GLY A 1 86 ? -10.076 3.675 13.991 1.00 97.88 86 GLY A O 1
ATOM 675 N N . ASP A 1 87 ? -10.266 4.981 12.159 1.00 98.31 87 ASP A N 1
ATOM 676 C CA . ASP A 1 87 ? -10.966 3.979 11.352 1.00 98.31 87 ASP A CA 1
ATOM 677 C C . ASP A 1 87 ? -10.108 2.728 11.133 1.00 98.31 87 ASP A C 1
ATOM 679 O O . ASP A 1 87 ? -8.879 2.784 11.025 1.00 98.31 87 ASP A O 1
ATOM 683 N N . VAL A 1 88 ? -10.776 1.578 11.038 1.00 98.12 88 VAL A N 1
ATOM 684 C CA . VAL A 1 88 ? -10.157 0.341 10.555 1.00 98.12 88 VAL A CA 1
ATOM 685 C C . VAL A 1 88 ? -10.294 0.308 9.040 1.00 98.12 88 VAL A C 1
ATOM 687 O O . VAL A 1 88 ? -11.398 0.409 8.508 1.00 98.12 88 VAL A O 1
ATOM 690 N N . CYS A 1 89 ? -9.176 0.126 8.350 1.00 97.62 89 CYS A N 1
ATOM 691 C CA . CYS A 1 89 ? -9.128 -0.039 6.904 1.00 97.62 89 CYS A CA 1
ATOM 692 C C . CYS A 1 89 ? -8.271 -1.254 6.544 1.00 97.62 89 CYS A C 1
ATOM 694 O O . CYS A 1 89 ? -7.744 -1.954 7.412 1.00 97.62 89 CYS A O 1
ATOM 696 N N . ARG A 1 90 ? -8.134 -1.532 5.251 1.00 98.06 90 ARG A N 1
ATOM 697 C CA . ARG A 1 90 ? -7.175 -2.503 4.731 1.00 98.06 90 ARG A CA 1
ATOM 698 C C . ARG A 1 90 ? -6.202 -1.810 3.794 1.00 98.06 90 ARG A C 1
ATOM 700 O O . ARG A 1 90 ? -6.626 -0.971 3.009 1.00 98.06 90 ARG A O 1
ATOM 707 N N . VAL A 1 91 ? -4.932 -2.196 3.838 1.00 97.38 91 VAL A N 1
ATOM 708 C CA . VAL A 1 91 ? -3.880 -1.704 2.937 1.00 97.38 91 VAL A CA 1
ATOM 709 C C . VAL A 1 91 ? -3.326 -2.876 2.141 1.00 97.38 91 VAL A C 1
ATOM 711 O O . VAL A 1 91 ? -3.076 -3.941 2.701 1.00 97.38 91 VAL A O 1
ATOM 714 N N . GLY A 1 92 ? -3.135 -2.695 0.839 1.00 96.25 92 GLY A N 1
ATOM 715 C CA . GLY A 1 92 ? -2.559 -3.708 -0.040 1.00 96.25 92 GLY A CA 1
ATOM 716 C C . GLY A 1 92 ? -2.120 -3.117 -1.371 1.00 96.25 92 GLY A C 1
ATOM 717 O O . GLY A 1 92 ? -2.235 -1.913 -1.592 1.00 96.25 92 GLY A O 1
ATOM 718 N N . VAL A 1 93 ? -1.635 -3.973 -2.264 1.00 95.00 93 VAL A N 1
ATOM 719 C CA . VAL A 1 93 ? -1.329 -3.607 -3.652 1.00 95.00 93 VAL A CA 1
ATOM 720 C C . VAL A 1 93 ? -2.269 -4.428 -4.532 1.00 95.00 93 VAL A C 1
ATOM 722 O O . VAL A 1 93 ? -2.136 -5.657 -4.558 1.00 95.00 93 VAL A O 1
ATOM 725 N N . PRO A 1 94 ? -3.247 -3.811 -5.220 1.00 93.88 94 PRO A N 1
ATOM 726 C CA . PRO A 1 94 ? -4.066 -4.545 -6.178 1.00 93.88 94 PRO A CA 1
ATOM 727 C C . PRO A 1 94 ? -3.175 -5.089 -7.307 1.00 93.88 94 PRO A C 1
ATOM 729 O O . PRO A 1 94 ? -2.083 -4.556 -7.513 1.00 93.88 94 PRO A O 1
ATOM 732 N N . PRO A 1 95 ? -3.611 -6.110 -8.068 1.00 94.25 95 PRO A N 1
ATOM 733 C CA . PRO A 1 95 ? -2.867 -6.576 -9.235 1.00 94.25 95 PRO A CA 1
ATOM 734 C C . PRO A 1 95 ? -2.482 -5.409 -10.152 1.00 94.25 95 PRO A C 1
ATOM 736 O O . PRO A 1 95 ? -3.343 -4.779 -10.763 1.00 94.25 95 PRO A O 1
ATOM 739 N N . THR A 1 96 ? -1.185 -5.107 -10.208 1.00 92.00 96 THR A N 1
ATOM 740 C CA . THR A 1 96 ? -0.640 -3.919 -10.874 1.00 92.00 96 THR A CA 1
ATOM 741 C C . THR A 1 96 ? 0.485 -4.335 -11.809 1.00 92.00 96 THR A C 1
ATOM 743 O O . THR A 1 96 ? 1.349 -5.129 -11.437 1.00 92.00 96 THR A O 1
ATOM 746 N N . VAL A 1 97 ? 0.466 -3.815 -13.036 1.00 94.50 97 VAL A N 1
ATOM 747 C CA . VAL A 1 97 ? 1.540 -4.020 -14.015 1.00 94.50 97 VAL A CA 1
ATOM 748 C C . VAL A 1 97 ? 2.571 -2.909 -13.857 1.00 94.50 97 VAL A C 1
ATOM 750 O O . VAL A 1 97 ? 2.215 -1.733 -13.894 1.00 94.50 97 VAL A O 1
ATOM 753 N N . VAL A 1 98 ? 3.840 -3.279 -13.700 1.00 91.81 98 VAL A N 1
ATOM 754 C CA . VAL A 1 98 ? 4.964 -2.343 -13.553 1.00 91.81 98 VAL A CA 1
ATOM 755 C C . VAL A 1 98 ? 6.074 -2.665 -14.551 1.00 91.81 98 VAL A C 1
ATOM 757 O O . VAL A 1 98 ? 6.188 -3.799 -15.016 1.00 91.81 98 VAL A O 1
ATOM 760 N N . HIS A 1 99 ? 6.894 -1.662 -14.867 1.00 93.94 99 HIS A N 1
ATOM 761 C CA . HIS A 1 99 ? 8.089 -1.818 -15.696 1.00 93.94 99 HIS A CA 1
ATOM 762 C C . HIS A 1 99 ? 9.336 -1.637 -14.839 1.00 93.94 99 HIS A C 1
ATOM 764 O O . HIS A 1 99 ? 9.419 -0.689 -14.056 1.00 93.94 99 HIS A O 1
ATOM 770 N N . VAL A 1 100 ? 10.323 -2.510 -15.015 1.00 93.69 100 VAL A N 1
ATOM 771 C CA . VAL A 1 100 ? 11.624 -2.366 -14.360 1.00 93.69 100 VAL A CA 1
ATOM 772 C C . VAL A 1 100 ? 12.408 -1.254 -15.054 1.00 93.69 100 VAL A C 1
ATOM 774 O O . VAL A 1 100 ? 12.785 -1.379 -16.219 1.00 93.69 100 VAL A O 1
ATOM 777 N N . THR A 1 101 ? 12.668 -0.158 -14.341 1.00 92.81 101 THR A N 1
ATOM 778 C CA . THR A 1 101 ? 13.414 0.998 -14.871 1.00 92.81 101 THR A CA 1
ATOM 779 C C . THR A 1 101 ? 14.884 1.012 -14.460 1.00 92.81 101 THR A C 1
ATOM 781 O O . THR A 1 101 ? 15.698 1.626 -15.142 1.00 92.81 101 THR A O 1
ATOM 784 N N . ALA A 1 102 ? 15.228 0.350 -13.355 1.00 92.62 102 ALA A N 1
ATOM 785 C CA . ALA A 1 102 ? 16.584 0.227 -12.829 1.00 92.62 102 ALA A CA 1
ATOM 786 C C . ALA A 1 102 ? 16.696 -1.046 -11.977 1.00 92.62 102 ALA A C 1
ATOM 788 O O . ALA A 1 102 ? 15.688 -1.528 -11.457 1.00 92.62 102 ALA A O 1
ATOM 789 N N . VAL A 1 103 ? 17.911 -1.585 -11.852 1.00 92.38 103 VAL A N 1
ATOM 790 C CA . VAL A 1 103 ? 18.223 -2.737 -10.995 1.00 92.38 103 VAL A CA 1
ATOM 791 C C . VAL A 1 103 ? 19.530 -2.448 -10.266 1.00 92.38 103 VAL A C 1
ATOM 793 O O . VAL A 1 103 ? 20.585 -2.372 -10.899 1.00 92.38 103 VAL A O 1
ATOM 796 N N . ASP A 1 104 ? 19.453 -2.321 -8.945 1.00 90.50 104 ASP A N 1
ATOM 797 C CA . ASP A 1 104 ? 20.602 -2.087 -8.073 1.00 90.50 104 ASP A CA 1
ATOM 798 C C . ASP A 1 104 ? 20.958 -3.370 -7.314 1.00 90.50 104 ASP A C 1
ATOM 800 O O . ASP A 1 104 ? 20.092 -4.037 -6.745 1.00 90.50 104 ASP A O 1
ATOM 804 N N . HIS A 1 105 ? 22.244 -3.725 -7.313 1.00 87.00 105 HIS A N 1
ATOM 805 C CA . HIS A 1 105 ? 22.761 -4.884 -6.589 1.00 87.00 105 HIS A CA 1
ATOM 806 C C . HIS A 1 105 ? 23.508 -4.408 -5.349 1.00 87.00 105 HIS A C 1
ATOM 808 O O . HIS A 1 105 ? 24.430 -3.597 -5.439 1.00 87.00 105 HIS A O 1
ATOM 814 N N . HIS A 1 106 ? 23.123 -4.940 -4.195 1.00 85.00 106 HIS A N 1
ATOM 815 C CA . HIS A 1 106 ? 23.780 -4.661 -2.928 1.00 85.00 106 HIS A CA 1
ATOM 816 C C . HIS A 1 106 ? 24.409 -5.941 -2.394 1.00 85.00 106 HIS A C 1
ATOM 818 O O . HIS A 1 106 ? 23.738 -6.970 -2.295 1.00 85.00 106 HIS A O 1
ATOM 824 N N . ASP A 1 107 ? 25.686 -5.867 -2.024 1.00 82.88 107 ASP A N 1
ATOM 825 C CA . ASP A 1 107 ? 26.314 -6.942 -1.267 1.00 82.88 107 ASP A CA 1
ATOM 826 C C . ASP A 1 107 ? 25.587 -7.100 0.078 1.00 82.88 107 ASP A C 1
ATOM 828 O O . ASP A 1 107 ? 25.214 -6.092 0.696 1.00 82.88 107 ASP A O 1
ATOM 832 N N . PRO A 1 108 ? 25.384 -8.338 0.566 1.00 77.88 108 PRO A N 1
ATOM 833 C CA . PRO A 1 108 ? 24.807 -8.544 1.883 1.00 77.88 108 PRO A CA 1
ATOM 834 C C . PRO A 1 108 ? 25.639 -7.799 2.941 1.00 77.88 108 PRO A C 1
ATOM 836 O O . PRO A 1 108 ? 26.870 -7.728 2.816 1.00 77.88 108 PRO A O 1
ATOM 839 N N . PRO A 1 109 ? 24.999 -7.252 3.994 1.00 75.31 109 PRO A N 1
ATOM 840 C CA . PRO A 1 109 ? 25.730 -6.602 5.069 1.00 75.31 109 PRO A CA 1
ATOM 841 C C . PRO A 1 109 ? 26.791 -7.565 5.598 1.00 75.31 109 PRO A C 1
ATOM 843 O O . PRO A 1 109 ? 26.494 -8.731 5.871 1.00 75.31 109 PRO A O 1
ATOM 846 N N . ARG A 1 110 ? 28.037 -7.098 5.738 1.00 73.50 110 ARG A N 1
ATOM 847 C CA . ARG A 1 110 ? 29.081 -7.919 6.357 1.00 73.50 110 ARG A CA 1
ATOM 848 C C . ARG A 1 110 ? 28.629 -8.237 7.776 1.00 73.50 110 ARG A C 1
ATOM 850 O O . ARG A 1 110 ? 28.476 -7.321 8.583 1.00 73.50 110 ARG A O 1
ATOM 857 N N . ALA A 1 111 ? 28.409 -9.516 8.067 1.00 60.72 111 ALA A N 1
ATOM 858 C CA . ALA A 1 111 ? 28.192 -9.957 9.432 1.00 60.72 111 ALA A CA 1
ATOM 859 C C . ALA A 1 111 ? 29.376 -9.467 10.276 1.00 60.72 111 ALA A C 1
ATOM 861 O O . ALA A 1 111 ? 30.534 -9.682 9.914 1.00 60.72 111 ALA A O 1
ATOM 862 N N . LEU A 1 112 ? 29.093 -8.778 11.381 1.00 54.56 112 LEU A N 1
ATOM 863 C CA . LEU A 1 112 ? 30.085 -8.598 12.430 1.00 54.56 112 LEU A CA 1
ATOM 864 C C . LEU A 1 112 ? 30.382 -9.997 12.976 1.00 54.56 112 LEU A C 1
ATOM 866 O O . LEU A 1 112 ? 29.584 -10.565 13.716 1.00 54.56 112 LEU A O 1
ATOM 870 N N . GLU A 1 113 ? 31.496 -10.576 12.537 1.00 48.16 113 GLU A N 1
ATOM 871 C CA . GLU A 1 113 ? 32.028 -11.830 13.060 1.00 48.16 113 GLU A CA 1
ATOM 872 C C . GLU A 1 113 ? 32.236 -11.662 14.571 1.00 48.16 113 GLU A C 1
ATOM 874 O O . GLU A 1 113 ? 33.092 -10.897 15.024 1.00 48.16 113 GLU A O 1
ATOM 879 N N . LEU A 1 114 ? 31.441 -12.379 15.362 1.00 48.78 114 LEU A N 1
ATOM 880 C CA . LEU A 1 114 ? 31.523 -12.437 16.823 1.00 48.78 114 LEU A CA 1
ATOM 881 C C . LEU A 1 114 ? 32.741 -13.259 17.303 1.00 48.78 114 LEU A C 1
ATOM 883 O O . LEU A 1 114 ? 32.719 -13.819 18.392 1.00 48.78 114 LEU A O 1
ATOM 887 N N . ASP A 1 115 ? 33.814 -13.312 16.510 1.00 47.72 115 ASP A N 1
ATOM 888 C CA . ASP A 1 115 ? 34.998 -14.156 16.730 1.00 47.72 115 ASP A CA 1
ATOM 889 C C . ASP A 1 115 ? 36.240 -13.368 17.185 1.00 47.72 115 ASP A C 1
ATOM 891 O O . ASP A 1 115 ? 37.360 -13.873 17.166 1.00 47.72 115 ASP A O 1
ATOM 895 N N . ARG A 1 116 ? 36.071 -12.126 17.662 1.00 47.88 116 ARG A N 1
ATOM 896 C CA . ARG A 1 116 ? 37.157 -11.346 18.299 1.00 47.88 116 ARG A CA 1
ATOM 897 C C . ARG A 1 116 ? 37.026 -11.159 19.812 1.00 47.88 116 ARG A C 1
ATOM 899 O O . ARG A 1 116 ? 37.684 -10.290 20.378 1.00 47.88 116 ARG A O 1
ATOM 906 N N . LEU A 1 117 ? 36.223 -11.986 20.477 1.00 47.75 117 LEU A N 1
ATOM 907 C CA . LEU A 1 117 ? 36.160 -12.060 21.941 1.00 47.75 117 LEU A CA 1
ATOM 908 C C . LEU A 1 117 ? 36.333 -13.507 22.425 1.00 47.75 117 LEU A C 1
ATOM 910 O O . LEU A 1 117 ? 35.458 -14.063 23.087 1.00 47.75 117 LEU A O 1
ATOM 914 N N . ARG A 1 118 ? 37.477 -14.114 22.097 1.00 43.34 118 ARG A N 1
ATOM 915 C CA . ARG A 1 118 ? 38.086 -15.200 22.874 1.00 43.34 118 ARG A CA 1
ATOM 916 C C . ARG A 1 118 ? 39.593 -15.020 22.925 1.00 43.34 118 ARG A C 1
ATOM 918 O O . ARG A 1 118 ? 40.165 -14.647 21.879 1.00 43.34 118 ARG A O 1
#

Secondary structure (DSSP, 8-state):
--------TT-EEEEEEEEEEEEEEEEEETTEEEEE-SS----TT-SS----SEEEEE---TT---TTTTT---EEES-GGG--TT-EEEEEEEEEEEE-------PPPPP--S-S--

Radius of gyration: 18.5 Å; chains: 1; bounding box: 52×41×42 Å